Protein AF-A0A0V0X2M1-F1 (afdb_monomer_lite)

Radius of gyration: 32.79 Å; chains: 1; bounding box: 82×60×83 Å

Sequence (144 aa):
MARRPGIFRTLWENFWKSLESKPKTIIGKDHFGNIYYVHDHTDRTIKRGYIPADRNNWNNIPVEWRAWLTGRRTDPPTELEVLSNIKRTNETVQRFSRNETQDVKLDSEKKMHIASGKRPYPKLKDLEQNVQSRKCIPGYENKR

Secondary structure (DSSP, 8-state):
--PPPPHHHHHHHHHHHHHSPPPEEEEEE-TT--EEEEE--SSSS-EEEEE-SSTT-TT---HHHHHHHTTS-SSPPPHHHHHHHHHHHHHHHHHHHHHHHHHHHHHHHHHHHHHTT--SS--HHHHHHHHHHS---TT-----

pLDDT: mean 82.41, std 12.89, range [45.28, 95.69]

Structure (mmCIF, N/CA/C/O backbone):
data_AF-A0A0V0X2M1-F1
#
_entry.id   AF-A0A0V0X2M1-F1
#
loop_
_atom_site.group_PDB
_atom_site.id
_atom_site.type_symbol
_atom_site.label_atom_id
_atom_site.label_alt_id
_atom_site.label_comp_id
_atom_site.label_asym_id
_atom_site.label_entity_id
_atom_site.label_seq_id
_atom_site.pdbx_PDB_ins_code
_atom_site.Cartn_x
_atom_site.Cartn_y
_atom_site.Cartn_z
_atom_site.occupancy
_atom_site.B_iso_or_equiv
_atom_site.auth_seq_id
_atom_site.auth_comp_id
_atom_site.auth_asym_id
_atom_site.auth_atom_id
_atom_site.pdbx_PDB_model_num
ATOM 1 N N . MET A 1 1 ? 38.047 -8.878 -38.633 1.00 45.28 1 MET A N 1
ATOM 2 C CA . MET A 1 1 ? 38.357 -9.133 -37.207 1.00 45.28 1 MET A CA 1
ATOM 3 C C . MET A 1 1 ? 37.795 -7.987 -36.379 1.00 45.28 1 MET A C 1
ATOM 5 O O . MET A 1 1 ? 38.217 -6.855 -36.589 1.00 45.28 1 MET A O 1
ATOM 9 N N . ALA A 1 2 ? 36.820 -8.231 -35.501 1.00 59.44 2 ALA A N 1
ATOM 10 C CA . ALA A 1 2 ? 36.306 -7.181 -34.621 1.00 59.44 2 ALA A CA 1
ATOM 11 C C . ALA A 1 2 ? 37.381 -6.825 -33.578 1.00 59.44 2 ALA A C 1
ATOM 13 O O . ALA A 1 2 ? 37.786 -7.673 -32.784 1.00 59.44 2 ALA A O 1
ATOM 14 N N . ARG A 1 3 ? 37.890 -5.587 -33.613 1.00 73.12 3 ARG A N 1
ATOM 15 C CA . ARG A 1 3 ? 38.836 -5.077 -32.610 1.00 73.12 3 ARG A CA 1
ATOM 16 C C . ARG A 1 3 ? 38.072 -4.854 -31.304 1.00 73.12 3 ARG A C 1
ATOM 18 O O . ARG A 1 3 ? 37.063 -4.155 -31.309 1.00 73.12 3 ARG A O 1
ATOM 25 N N . ARG A 1 4 ? 38.532 -5.455 -30.201 1.00 73.75 4 ARG A N 1
ATOM 26 C CA . ARG A 1 4 ? 37.937 -5.236 -28.874 1.00 73.75 4 ARG A CA 1
ATOM 27 C C . ARG A 1 4 ? 38.012 -3.741 -28.534 1.00 73.75 4 ARG A C 1
ATOM 29 O O . ARG A 1 4 ? 39.109 -3.184 -28.605 1.00 73.75 4 ARG A O 1
ATOM 36 N N . PRO A 1 5 ? 36.891 -3.083 -28.195 1.00 76.00 5 PRO A N 1
ATOM 37 C CA . PRO A 1 5 ? 36.926 -1.697 -27.754 1.00 76.00 5 PRO A CA 1
ATOM 38 C C . PRO A 1 5 ? 37.815 -1.575 -26.509 1.00 76.00 5 PRO A C 1
ATOM 40 O O . PRO A 1 5 ? 37.812 -2.447 -25.639 1.00 76.00 5 PRO A O 1
ATOM 43 N N . GLY A 1 6 ? 38.635 -0.523 -26.467 1.00 86.81 6 GLY A N 1
ATOM 44 C CA . GLY A 1 6 ? 39.563 -0.283 -25.362 1.00 86.81 6 GLY A CA 1
ATOM 45 C C . GLY A 1 6 ? 38.831 -0.023 -24.045 1.00 86.81 6 GLY A C 1
ATOM 46 O O . GLY A 1 6 ? 37.720 0.501 -24.042 1.00 86.81 6 GLY A O 1
ATOM 47 N N . ILE A 1 7 ? 39.481 -0.343 -22.923 1.00 88.19 7 ILE A N 1
ATOM 48 C CA . ILE A 1 7 ? 38.901 -0.272 -21.571 1.00 88.19 7 ILE A CA 1
ATOM 49 C C . ILE A 1 7 ? 38.263 1.100 -21.283 1.00 88.19 7 ILE A C 1
ATOM 51 O O . ILE A 1 7 ? 37.137 1.160 -20.797 1.00 88.19 7 ILE A O 1
ATOM 55 N N . PHE A 1 8 ? 38.924 2.200 -21.660 1.00 88.81 8 PHE A N 1
ATOM 56 C CA . PHE A 1 8 ? 38.398 3.562 -21.485 1.00 88.81 8 PHE A CA 1
ATOM 57 C C . PHE A 1 8 ? 37.110 3.829 -22.266 1.00 88.81 8 PHE A C 1
ATOM 59 O O . PHE A 1 8 ? 36.206 4.484 -21.753 1.00 88.81 8 PHE A O 1
ATOM 66 N N . ARG A 1 9 ? 37.001 3.299 -23.489 1.00 88.56 9 ARG A N 1
ATOM 67 C CA . ARG A 1 9 ? 35.801 3.458 -24.313 1.00 88.56 9 ARG A CA 1
ATOM 68 C C . ARG A 1 9 ? 34.622 2.720 -23.691 1.00 88.56 9 ARG A C 1
ATOM 70 O O . ARG A 1 9 ? 33.547 3.293 -23.591 1.00 88.56 9 ARG A O 1
ATOM 77 N N . THR A 1 10 ? 34.842 1.505 -23.199 1.00 88.81 10 THR A N 1
ATOM 78 C CA . THR A 1 10 ? 33.809 0.723 -22.507 1.00 88.81 10 THR A CA 1
ATOM 79 C C . THR A 1 10 ? 33.335 1.416 -21.226 1.00 88.81 10 THR A C 1
ATOM 81 O O . THR A 1 10 ? 32.140 1.439 -20.942 1.00 88.81 10 THR A O 1
ATOM 84 N N . LEU A 1 11 ? 34.250 2.021 -20.458 1.00 91.56 11 LEU A N 1
ATOM 85 C CA . LEU A 1 11 ? 33.896 2.798 -19.265 1.00 91.56 11 LEU A CA 1
ATOM 86 C C . LEU A 1 11 ? 33.075 4.046 -19.619 1.00 91.56 11 LEU A C 1
ATOM 88 O O . LEU A 1 11 ? 32.065 4.312 -18.973 1.00 91.56 11 LEU A O 1
ATOM 92 N N . TRP A 1 12 ? 33.471 4.773 -20.665 1.00 90.44 12 TRP A N 1
ATOM 93 C CA . TRP A 1 12 ? 32.758 5.959 -21.142 1.00 90.44 12 TRP A CA 1
ATOM 94 C C . TRP A 1 12 ? 31.364 5.620 -21.686 1.00 90.44 12 TRP A C 1
ATOM 96 O O . TRP A 1 12 ? 30.387 6.281 -21.343 1.00 90.44 12 TRP A O 1
ATOM 106 N N . GLU A 1 13 ? 31.244 4.552 -22.477 1.00 88.69 13 GLU A N 1
ATOM 107 C CA . GLU A 1 13 ? 29.960 4.057 -22.987 1.00 88.69 13 GLU A CA 1
ATOM 108 C C . GLU A 1 13 ? 29.035 3.624 -21.840 1.00 88.69 13 GLU A C 1
ATOM 110 O O . GLU A 1 13 ? 27.863 3.995 -21.828 1.00 88.69 13 GLU A O 1
ATOM 115 N N . ASN A 1 14 ? 29.556 2.922 -20.828 1.00 87.88 14 ASN A N 1
ATOM 116 C CA . ASN A 1 14 ? 28.776 2.549 -19.645 1.00 87.88 14 ASN A CA 1
ATOM 117 C C . ASN A 1 14 ? 28.331 3.771 -18.824 1.00 87.88 14 ASN A C 1
ATOM 119 O O . ASN A 1 14 ? 27.218 3.775 -18.299 1.00 87.88 14 ASN A O 1
ATOM 123 N N . PHE A 1 15 ? 29.165 4.810 -18.732 1.00 91.62 15 PHE A N 1
ATOM 124 C CA . PHE A 1 15 ? 28.825 6.056 -18.045 1.00 91.62 15 PHE A CA 1
ATOM 125 C C . PHE A 1 15 ? 27.683 6.803 -18.748 1.00 91.62 15 PHE A C 1
ATOM 127 O O . PHE A 1 15 ? 26.682 7.129 -18.111 1.00 91.62 15 PHE A O 1
ATOM 134 N N . TRP A 1 16 ? 27.772 6.998 -20.067 1.00 88.69 16 TRP A N 1
ATOM 135 C CA . TRP A 1 16 ? 26.705 7.650 -20.837 1.00 88.69 16 TRP A CA 1
ATOM 136 C C . TRP A 1 16 ? 25.416 6.831 -20.864 1.00 88.69 16 TRP A C 1
ATOM 138 O O . TRP A 1 16 ? 24.333 7.385 -20.689 1.00 88.69 16 TRP A O 1
ATOM 148 N N . LYS A 1 17 ? 25.525 5.504 -20.970 1.00 83.25 17 LYS A N 1
ATOM 149 C CA . LYS A 1 17 ? 24.380 4.592 -20.869 1.00 83.25 17 LYS A CA 1
ATOM 150 C C . LYS A 1 17 ? 23.716 4.621 -19.488 1.00 83.25 17 LYS A C 1
ATOM 152 O O . LYS A 1 17 ? 22.522 4.368 -19.379 1.00 83.25 17 LYS A O 1
ATOM 157 N N . SER A 1 18 ? 24.462 4.936 -18.427 1.00 78.88 18 SER A N 1
ATOM 158 C CA . SER A 1 18 ? 23.892 5.153 -17.091 1.00 78.88 18 SER A CA 1
ATOM 159 C C . SER A 1 18 ? 23.169 6.496 -16.959 1.00 78.88 18 SER A C 1
ATOM 161 O O . SER A 1 18 ? 22.353 6.647 -16.049 1.00 78.88 18 SER A O 1
ATOM 163 N N . LEU A 1 19 ? 23.486 7.468 -17.816 1.00 82.12 19 LEU A N 1
ATOM 164 C CA . LEU A 1 19 ? 22.840 8.779 -17.836 1.00 82.12 19 LEU A CA 1
ATOM 165 C C . LEU A 1 19 ? 21.532 8.767 -18.640 1.00 82.12 19 LEU A C 1
ATOM 167 O O . LEU A 1 19 ? 20.661 9.609 -18.426 1.00 82.12 19 LEU A O 1
ATOM 171 N N . GLU A 1 20 ? 21.391 7.816 -19.563 1.00 81.06 20 GLU A N 1
ATOM 172 C CA . GLU A 1 20 ? 20.192 7.650 -20.373 1.00 81.06 20 GLU A CA 1
ATOM 173 C C . GLU A 1 20 ? 18.994 7.234 -19.503 1.00 81.06 20 GLU A C 1
ATOM 175 O O . GLU A 1 20 ? 19.024 6.245 -18.762 1.00 81.06 20 GLU A O 1
ATOM 180 N N . SER A 1 21 ? 17.915 8.018 -19.574 1.00 74.94 21 SER A N 1
ATOM 181 C CA . SER A 1 21 ? 16.687 7.719 -18.842 1.00 74.94 21 SER A CA 1
ATOM 182 C C . SER A 1 21 ? 15.997 6.519 -19.476 1.00 74.94 21 SER A C 1
ATOM 184 O O . SER A 1 21 ? 15.648 6.534 -20.654 1.00 74.94 21 SER A O 1
ATOM 186 N N . LYS A 1 22 ? 15.785 5.467 -18.687 1.00 77.56 22 LYS A N 1
ATOM 187 C CA . LYS A 1 22 ? 15.094 4.264 -19.154 1.00 77.56 22 LYS A CA 1
ATOM 188 C C . LYS A 1 22 ? 13.612 4.558 -19.437 1.00 77.56 22 LYS A C 1
ATOM 190 O O . LYS A 1 22 ? 13.015 5.348 -18.696 1.00 77.56 22 LYS A O 1
ATOM 195 N N . PRO A 1 23 ? 13.001 3.900 -20.442 1.00 80.44 23 PRO A N 1
ATOM 196 C CA . PRO A 1 23 ? 11.585 4.075 -20.745 1.00 80.44 23 PRO A CA 1
ATOM 197 C C . PRO A 1 23 ? 10.711 3.670 -19.550 1.00 80.44 23 PRO A C 1
ATOM 199 O O . PRO A 1 23 ? 11.027 2.741 -18.799 1.00 80.44 23 PRO A O 1
ATOM 202 N N . LYS A 1 24 ? 9.619 4.413 -19.359 1.00 87.56 24 LYS A N 1
ATOM 203 C CA . LYS A 1 24 ? 8.655 4.229 -18.270 1.00 87.56 24 LYS A CA 1
ATOM 204 C C . LYS A 1 24 ? 7.278 3.989 -18.872 1.00 87.56 24 LYS A C 1
ATOM 206 O O . LYS A 1 24 ? 6.765 4.853 -19.578 1.00 87.56 24 LYS A O 1
ATOM 211 N N . THR A 1 25 ? 6.674 2.860 -18.532 1.00 91.38 25 THR A N 1
ATOM 212 C CA . THR A 1 25 ? 5.316 2.507 -18.939 1.00 91.38 25 THR A CA 1
ATOM 213 C C . THR A 1 25 ? 4.338 2.972 -17.872 1.00 91.38 25 THR A C 1
ATOM 215 O O . THR A 1 25 ? 4.404 2.535 -16.720 1.00 91.38 25 THR A O 1
ATOM 218 N N . ILE A 1 26 ? 3.448 3.892 -18.241 1.00 93.19 26 ILE A N 1
ATOM 219 C CA . ILE A 1 26 ? 2.410 4.417 -17.350 1.00 93.19 26 ILE A CA 1
ATOM 220 C C . ILE A 1 26 ? 1.298 3.375 -17.241 1.00 93.19 26 ILE A C 1
ATOM 222 O O . ILE A 1 26 ? 0.801 2.894 -18.254 1.00 93.19 26 ILE A O 1
ATOM 226 N N . ILE A 1 27 ? 0.915 3.034 -16.013 1.00 93.31 27 ILE A N 1
ATOM 227 C CA . ILE A 1 27 ? -0.072 1.980 -15.741 1.00 93.31 27 ILE A CA 1
ATOM 228 C C . ILE A 1 27 ? -1.416 2.567 -15.351 1.00 93.31 27 ILE A C 1
ATOM 230 O O . ILE A 1 27 ? -2.451 2.099 -15.814 1.00 93.31 27 ILE A O 1
ATOM 234 N N . GLY A 1 28 ? -1.415 3.581 -14.489 1.00 91.94 28 GLY A N 1
ATOM 235 C CA . GLY A 1 28 ? -2.662 4.129 -13.984 1.00 91.94 28 GLY A CA 1
ATOM 236 C C . GLY A 1 28 ? -2.473 5.310 -13.054 1.00 91.94 28 GLY A C 1
ATOM 237 O O . GLY A 1 28 ? -1.353 5.723 -12.742 1.00 91.94 28 GLY A O 1
ATOM 238 N N . LYS A 1 29 ? -3.608 5.848 -12.618 1.00 93.38 29 LYS A N 1
ATOM 239 C CA . LYS A 1 29 ? -3.715 6.997 -11.727 1.00 93.38 29 LYS A CA 1
ATOM 240 C C . LYS A 1 29 ? -4.633 6.632 -10.564 1.00 93.38 29 LYS A C 1
ATOM 242 O O . LYS A 1 29 ? -5.632 5.950 -10.774 1.00 93.38 29 LYS A O 1
ATOM 247 N N . ASP A 1 30 ? -4.299 7.057 -9.350 1.00 91.88 30 ASP A N 1
ATOM 248 C CA . ASP A 1 30 ? -5.193 6.883 -8.199 1.00 91.88 30 ASP A CA 1
ATOM 249 C C . ASP A 1 30 ? -6.166 8.061 -8.016 1.00 91.88 30 ASP A C 1
ATOM 251 O O . ASP A 1 30 ? -6.136 9.059 -8.737 1.00 91.88 30 ASP A O 1
ATOM 255 N N . HIS A 1 31 ? -7.026 7.950 -7.003 1.00 88.62 31 HIS A N 1
ATOM 256 C CA . HIS A 1 31 ? -7.984 8.991 -6.637 1.00 88.62 31 HIS A CA 1
ATOM 257 C C . HIS A 1 31 ? -7.340 10.260 -6.045 1.00 88.62 31 HIS A C 1
ATOM 259 O O . HIS A 1 31 ? -8.004 11.290 -5.974 1.00 88.62 31 HIS A O 1
ATOM 265 N N . PHE A 1 32 ? -6.073 10.208 -5.619 1.00 89.19 32 PHE A N 1
ATOM 266 C CA . PHE A 1 32 ? -5.297 11.383 -5.196 1.00 89.19 32 PHE A CA 1
ATOM 267 C C . PHE A 1 32 ? -4.573 12.057 -6.367 1.00 89.19 32 PHE A C 1
ATOM 269 O O . PHE A 1 32 ? -4.053 13.161 -6.243 1.00 89.19 32 PHE A O 1
ATOM 276 N N . GLY A 1 33 ? -4.558 11.400 -7.521 1.00 90.62 33 GLY A N 1
ATOM 277 C CA . GLY A 1 33 ? -3.920 11.852 -8.735 1.00 90.62 33 GLY A CA 1
ATOM 278 C C . GLY A 1 33 ? -2.459 11.452 -8.893 1.00 90.62 33 GLY A C 1
ATOM 279 O O . GLY A 1 33 ? -1.819 11.930 -9.829 1.00 90.62 33 GLY A O 1
ATOM 280 N N . ASN A 1 34 ? -1.943 10.566 -8.041 1.00 94.06 34 ASN A N 1
ATOM 281 C CA . ASN A 1 34 ? -0.614 9.99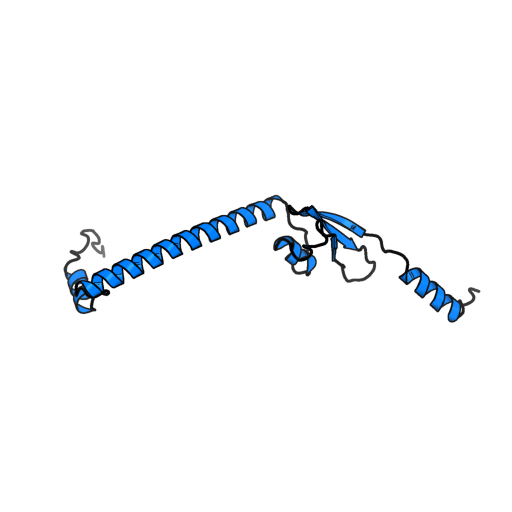3 -8.207 1.00 94.06 34 ASN A CA 1
ATOM 282 C C . ASN A 1 34 ? -0.588 9.101 -9.453 1.00 94.06 34 ASN A C 1
ATOM 284 O O . ASN A 1 34 ? -1.520 8.329 -9.687 1.00 94.06 34 ASN A O 1
ATOM 288 N N . ILE A 1 35 ? 0.485 9.194 -10.240 1.00 94.75 35 ILE A N 1
ATOM 289 C CA . ILE A 1 35 ? 0.647 8.435 -11.487 1.00 94.75 35 ILE A CA 1
ATOM 290 C C . ILE A 1 35 ? 1.627 7.293 -11.247 1.00 94.75 35 ILE A C 1
ATOM 292 O O . ILE A 1 35 ? 2.776 7.520 -10.873 1.00 94.75 35 ILE A O 1
ATOM 296 N N . TYR A 1 36 ? 1.192 6.066 -11.500 1.00 94.94 36 TYR A N 1
ATOM 297 C CA . TYR A 1 36 ? 1.971 4.854 -11.273 1.00 94.94 36 TYR A CA 1
ATOM 298 C C . TYR A 1 36 ? 2.558 4.338 -12.576 1.00 94.94 36 TYR A C 1
ATOM 300 O O . TYR A 1 36 ? 1.904 4.346 -13.623 1.00 94.94 36 TYR A O 1
ATOM 308 N N . TYR A 1 37 ? 3.802 3.875 -12.507 1.00 94.25 37 TYR A N 1
ATOM 309 C CA . TYR A 1 37 ? 4.532 3.414 -13.675 1.00 94.25 37 TYR A CA 1
ATOM 310 C C . TYR A 1 37 ? 5.446 2.230 -13.357 1.00 94.25 37 TYR A C 1
ATOM 312 O O . TYR A 1 37 ? 5.884 2.013 -12.222 1.00 94.25 37 TYR A O 1
ATOM 320 N N . VAL A 1 38 ? 5.748 1.464 -14.398 1.00 92.62 38 VAL A N 1
ATOM 321 C CA . VAL A 1 38 ? 6.755 0.403 -14.393 1.00 92.62 38 VAL A CA 1
ATOM 322 C C . VAL A 1 38 ? 7.907 0.833 -15.279 1.00 92.62 38 VAL A C 1
ATOM 324 O O . VAL A 1 38 ? 7.711 1.395 -16.354 1.00 92.62 38 VAL A O 1
ATOM 327 N N . HIS A 1 39 ? 9.127 0.593 -14.812 1.00 88.12 39 HIS A N 1
ATOM 328 C CA . HIS A 1 39 ? 10.272 0.634 -15.702 1.00 88.12 39 HIS A CA 1
ATOM 329 C C . HIS A 1 39 ? 10.322 -0.676 -16.470 1.00 88.12 39 HIS A C 1
ATOM 331 O O . HIS A 1 39 ? 10.430 -1.744 -15.857 1.00 88.12 39 HIS A O 1
ATOM 337 N N . ASP A 1 40 ? 10.323 -0.579 -17.792 1.00 73.25 40 ASP A N 1
ATOM 338 C CA . ASP A 1 40 ? 10.626 -1.725 -18.630 1.00 73.25 40 ASP A CA 1
ATOM 339 C C . ASP A 1 40 ? 12.110 -2.037 -18.408 1.00 73.25 40 ASP A C 1
ATOM 341 O O . ASP A 1 40 ? 13.015 -1.261 -18.737 1.00 73.25 40 ASP A O 1
ATOM 345 N N . HIS A 1 41 ? 12.386 -3.126 -17.701 1.00 67.19 41 HIS A N 1
ATOM 346 C CA . HIS A 1 41 ? 13.737 -3.636 -17.538 1.00 67.19 41 HIS A CA 1
ATOM 347 C C . HIS A 1 41 ? 13.847 -4.961 -18.270 1.00 67.19 41 HIS A C 1
ATOM 349 O O . HIS A 1 41 ? 12.976 -5.815 -18.178 1.00 67.19 41 HIS A O 1
ATOM 355 N N . THR A 1 42 ? 14.960 -5.118 -18.981 1.00 61.00 42 THR A N 1
ATOM 356 C CA . THR A 1 42 ? 15.399 -6.387 -19.572 1.00 61.00 42 THR A CA 1
ATOM 357 C C . THR A 1 42 ? 15.835 -7.390 -18.491 1.00 61.00 42 THR A C 1
ATOM 359 O O . THR A 1 42 ? 15.968 -8.580 -18.761 1.00 61.00 42 THR A O 1
ATOM 362 N N . ASP A 1 43 ? 16.058 -6.913 -17.262 1.00 64.81 43 ASP A N 1
ATOM 363 C CA . ASP A 1 43 ? 16.454 -7.717 -16.108 1.00 64.81 43 ASP A CA 1
ATOM 364 C C . ASP A 1 43 ? 15.254 -8.422 -15.454 1.00 64.81 43 ASP A C 1
ATOM 366 O O . ASP A 1 43 ? 14.108 -7.997 -15.570 1.00 64.81 43 ASP A O 1
ATOM 370 N N . ARG A 1 44 ? 15.529 -9.468 -14.664 1.00 69.31 44 ARG A N 1
ATOM 371 C CA . ARG A 1 44 ? 14.519 -10.307 -13.985 1.00 69.31 44 ARG A CA 1
ATOM 372 C C . ARG A 1 44 ? 13.659 -9.573 -12.939 1.00 69.31 44 ARG A C 1
ATOM 374 O O . ARG A 1 44 ? 12.714 -10.163 -12.423 1.00 69.31 44 ARG A O 1
ATOM 381 N N . THR A 1 45 ? 13.973 -8.320 -12.605 1.00 76.25 45 THR A N 1
ATOM 382 C CA . THR A 1 45 ? 13.317 -7.577 -11.518 1.00 76.25 45 THR A CA 1
ATOM 383 C C . THR A 1 45 ? 12.524 -6.391 -12.057 1.00 76.25 45 THR A C 1
ATOM 385 O O . THR A 1 45 ? 13.095 -5.401 -12.519 1.00 76.25 45 THR A O 1
ATOM 388 N N . ILE A 1 46 ? 11.200 -6.460 -11.918 1.00 80.50 46 ILE A N 1
ATOM 389 C CA . ILE A 1 46 ? 10.280 -5.374 -12.270 1.00 80.50 46 ILE A CA 1
ATOM 390 C C . ILE A 1 46 ? 10.450 -4.237 -11.255 1.00 80.50 46 ILE A C 1
ATOM 392 O O . ILE A 1 46 ? 10.126 -4.399 -10.077 1.00 80.50 46 ILE A O 1
ATOM 396 N N . LYS A 1 47 ? 10.934 -3.071 -11.700 1.00 87.94 47 LYS A N 1
ATOM 397 C CA . LYS A 1 47 ? 11.029 -1.873 -10.851 1.00 87.94 47 LYS A CA 1
ATOM 398 C C . LYS A 1 47 ? 9.793 -0.998 -11.021 1.00 87.94 47 LYS A C 1
ATOM 400 O O . LYS A 1 47 ? 9.572 -0.416 -12.083 1.00 87.94 47 LYS A O 1
ATOM 405 N N . ARG A 1 48 ? 9.018 -0.879 -9.947 1.00 91.62 48 ARG A N 1
ATOM 406 C CA . ARG A 1 48 ? 7.769 -0.109 -9.883 1.00 91.62 48 ARG A CA 1
ATOM 407 C C . ARG A 1 48 ? 8.020 1.229 -9.199 1.00 91.62 48 ARG A C 1
ATOM 409 O O . ARG A 1 48 ? 8.836 1.307 -8.283 1.00 91.62 48 ARG A O 1
ATOM 416 N N . GLY A 1 49 ? 7.333 2.271 -9.646 1.00 91.81 49 GLY A N 1
ATOM 417 C CA . GLY A 1 49 ? 7.445 3.610 -9.080 1.00 91.81 49 GLY A CA 1
ATOM 418 C C . GLY A 1 49 ? 6.163 4.410 -9.264 1.00 91.81 49 GLY A C 1
ATOM 419 O O . GLY A 1 49 ? 5.225 3.974 -9.931 1.00 91.81 49 GLY A O 1
ATOM 420 N N . TYR A 1 50 ? 6.125 5.591 -8.657 1.00 94.25 50 TYR A N 1
ATOM 421 C CA . TYR A 1 50 ? 5.037 6.540 -8.854 1.00 94.25 50 TYR A CA 1
ATOM 422 C C . TYR A 1 50 ? 5.566 7.974 -8.884 1.00 94.25 50 TYR A C 1
ATOM 424 O O . TYR A 1 50 ? 6.682 8.254 -8.438 1.00 94.25 50 TYR A O 1
ATOM 432 N N . ILE A 1 51 ? 4.773 8.859 -9.473 1.00 92.75 51 ILE A N 1
ATOM 433 C CA . ILE A 1 51 ? 4.979 10.302 -9.499 1.00 92.75 51 ILE A CA 1
ATOM 434 C C . ILE A 1 51 ? 3.884 10.900 -8.606 1.00 92.75 51 ILE A C 1
ATOM 436 O O . ILE A 1 51 ? 2.703 10.709 -8.919 1.00 92.75 51 ILE A O 1
ATOM 440 N N . PRO A 1 52 ? 4.239 11.567 -7.493 1.00 93.69 52 PRO A N 1
ATOM 441 C CA . PRO A 1 52 ? 3.251 12.183 -6.618 1.00 93.69 52 PRO A CA 1
ATOM 442 C C . PRO A 1 52 ? 2.562 13.355 -7.324 1.00 93.69 52 PRO A C 1
ATOM 444 O O . PRO A 1 52 ? 3.226 14.127 -8.019 1.00 93.69 52 PRO A O 1
ATOM 447 N N . ALA A 1 53 ? 1.251 13.509 -7.115 1.00 91.00 53 ALA A N 1
ATOM 448 C CA . ALA A 1 53 ? 0.522 14.695 -7.575 1.00 91.00 53 ALA A CA 1
ATOM 449 C C . ALA A 1 53 ? 0.993 15.954 -6.829 1.00 91.00 53 ALA A C 1
ATOM 451 O O . ALA A 1 53 ? 1.330 16.965 -7.443 1.00 91.00 53 ALA A O 1
ATOM 452 N N . ASP A 1 54 ? 1.106 15.842 -5.503 1.00 90.38 54 ASP A N 1
ATOM 453 C CA . ASP A 1 54 ? 1.568 16.907 -4.622 1.00 90.38 54 ASP A CA 1
ATOM 454 C C . ASP A 1 54 ? 2.992 16.633 -4.141 1.00 90.38 5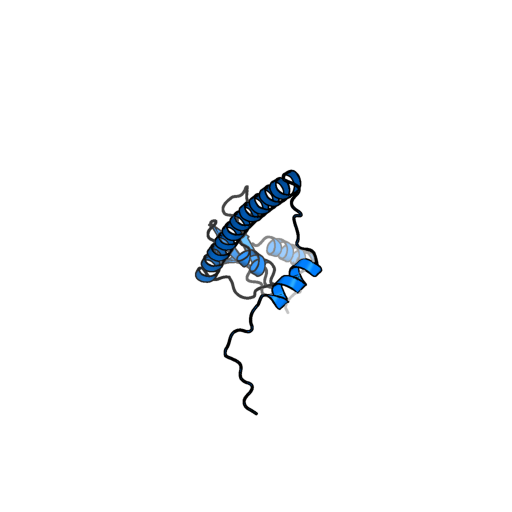4 ASP A C 1
ATOM 456 O O . ASP A 1 54 ? 3.253 15.671 -3.414 1.00 90.38 54 ASP A O 1
ATOM 460 N N . ARG A 1 55 ? 3.926 17.533 -4.464 1.00 84.62 55 ARG A N 1
ATOM 461 C CA . ARG A 1 55 ? 5.332 17.409 -4.034 1.00 84.62 55 ARG A CA 1
ATOM 462 C C . ARG A 1 55 ? 5.510 17.406 -2.512 1.00 84.62 55 ARG A C 1
ATOM 464 O O . ARG A 1 55 ? 6.464 16.811 -2.024 1.00 84.62 55 ARG A O 1
ATOM 471 N N . ASN A 1 56 ? 4.602 18.043 -1.772 1.00 87.94 56 ASN A N 1
ATOM 472 C CA . ASN A 1 56 ? 4.679 18.120 -0.312 1.00 87.94 56 ASN A CA 1
ATOM 473 C C . ASN A 1 56 ? 4.145 16.850 0.382 1.00 87.94 56 ASN A C 1
ATOM 475 O O . ASN A 1 56 ? 4.601 16.500 1.465 1.00 87.94 56 ASN A O 1
ATOM 479 N N . ASN A 1 57 ? 3.224 16.123 -0.261 1.00 85.38 57 ASN A N 1
ATOM 480 C CA . ASN A 1 57 ? 2.494 14.996 0.331 1.00 85.38 57 ASN A CA 1
ATOM 481 C C . ASN A 1 57 ? 2.847 13.660 -0.339 1.00 85.38 57 ASN A C 1
ATOM 483 O O . ASN A 1 57 ? 1.975 12.859 -0.666 1.00 85.38 57 ASN A O 1
ATOM 487 N N . TRP A 1 58 ? 4.140 13.391 -0.519 1.00 85.38 58 TRP A N 1
ATOM 488 C CA . TRP A 1 58 ? 4.626 12.177 -1.187 1.00 85.38 58 TRP A CA 1
ATOM 489 C C . TRP A 1 58 ? 4.215 10.875 -0.476 1.00 85.38 58 TRP A C 1
ATOM 491 O O . TRP A 1 58 ? 4.018 9.854 -1.118 1.00 85.38 58 TRP A O 1
ATOM 501 N N . ASN A 1 59 ? 4.026 10.883 0.844 1.00 87.06 59 ASN A N 1
ATOM 502 C CA . ASN A 1 59 ? 3.660 9.669 1.585 1.00 87.06 59 ASN A CA 1
ATOM 503 C C . ASN A 1 59 ? 2.168 9.284 1.457 1.00 87.06 59 ASN A C 1
ATOM 505 O O . ASN A 1 59 ? 1.755 8.246 1.978 1.00 87.06 59 ASN A O 1
ATOM 509 N N . ASN A 1 60 ? 1.343 10.102 0.792 1.00 89.38 60 ASN A N 1
ATOM 510 C CA . ASN A 1 60 ? -0.086 9.832 0.652 1.00 89.38 60 ASN A CA 1
ATOM 511 C C . ASN A 1 60 ? -0.358 8.867 -0.514 1.00 89.38 60 ASN A C 1
ATOM 513 O O . ASN A 1 60 ? -0.672 9.276 -1.631 1.00 89.38 60 ASN A O 1
ATOM 517 N N . ILE A 1 61 ? -0.195 7.572 -0.236 1.00 91.75 61 ILE A N 1
ATOM 518 C CA . ILE A 1 61 ? -0.377 6.477 -1.194 1.00 91.75 61 ILE A CA 1
ATOM 519 C C . ILE A 1 61 ? -1.501 5.564 -0.681 1.00 91.75 61 ILE A C 1
ATOM 521 O O . ILE A 1 61 ? -1.411 5.091 0.459 1.00 91.75 61 ILE A O 1
ATOM 525 N N . PRO A 1 62 ? -2.523 5.245 -1.496 1.00 92.38 62 PRO A N 1
ATOM 526 C CA . PRO A 1 62 ? -3.543 4.273 -1.125 1.00 92.38 62 PRO A CA 1
ATOM 527 C C . PRO A 1 62 ? -2.930 2.898 -0.838 1.00 92.38 62 PRO A C 1
ATOM 529 O O . PRO A 1 62 ? -1.950 2.484 -1.462 1.00 92.38 62 PRO A O 1
ATOM 532 N N . VAL A 1 63 ? -3.540 2.151 0.083 1.00 92.06 63 VAL A N 1
ATOM 533 C CA . VAL A 1 63 ? -3.015 0.855 0.550 1.00 92.06 63 VAL A CA 1
ATOM 534 C C . VAL A 1 63 ? -2.826 -0.140 -0.601 1.00 92.06 63 VAL A C 1
ATOM 536 O O . VAL A 1 63 ? -1.795 -0.810 -0.668 1.00 92.06 63 VAL A O 1
ATOM 539 N N . GLU A 1 64 ? -3.765 -0.173 -1.546 1.00 93.06 64 GLU A N 1
ATOM 540 C CA . GLU A 1 64 ? -3.716 -1.081 -2.697 1.00 93.06 64 GLU A CA 1
ATOM 541 C C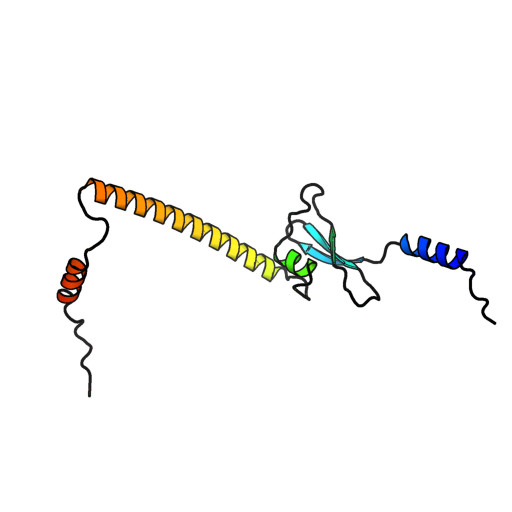 . GLU A 1 64 ? -2.511 -0.814 -3.601 1.00 93.06 64 GLU A C 1
ATOM 543 O O . GLU A 1 64 ? -1.755 -1.717 -3.969 1.00 93.06 64 GLU A O 1
ATOM 548 N N . TRP A 1 65 ? -2.279 0.464 -3.895 1.00 94.00 65 TRP A N 1
ATOM 549 C CA . TRP A 1 65 ? -1.145 0.900 -4.696 1.00 94.00 65 TRP A CA 1
ATOM 550 C C . TRP A 1 65 ? 0.180 0.677 -3.970 1.00 94.00 65 TRP A C 1
ATOM 552 O O . TRP A 1 65 ? 1.168 0.293 -4.593 1.00 94.00 65 TRP A O 1
ATOM 562 N N . ARG A 1 66 ? 0.208 0.815 -2.640 1.00 94.19 66 ARG A N 1
ATOM 563 C CA . ARG A 1 66 ? 1.383 0.489 -1.822 1.00 94.19 66 ARG A CA 1
ATOM 564 C C . ARG A 1 66 ? 1.717 -1.007 -1.861 1.00 94.19 66 ARG A C 1
ATOM 566 O O . ARG A 1 66 ? 2.892 -1.370 -1.963 1.00 94.19 66 ARG A O 1
ATOM 573 N N . ALA A 1 67 ? 0.715 -1.884 -1.811 1.00 94.00 67 ALA A N 1
ATOM 574 C CA . ALA A 1 67 ? 0.912 -3.330 -1.941 1.00 94.00 67 ALA A CA 1
ATOM 575 C C . ALA A 1 67 ? 1.468 -3.707 -3.325 1.00 94.00 67 ALA A C 1
ATOM 577 O O . ALA A 1 67 ? 2.374 -4.537 -3.433 1.00 94.00 67 ALA A O 1
ATOM 578 N N . TRP A 1 68 ? 0.989 -3.047 -4.379 1.00 94.38 68 TRP A N 1
ATOM 579 C CA . TRP A 1 68 ? 1.515 -3.234 -5.726 1.00 94.38 68 TRP A CA 1
ATOM 580 C C . TRP A 1 68 ? 2.939 -2.671 -5.886 1.00 94.38 68 TRP A C 1
ATOM 582 O O . TRP A 1 68 ? 3.818 -3.376 -6.376 1.00 94.38 68 TRP A O 1
ATOM 592 N N . LEU A 1 69 ? 3.242 -1.467 -5.395 1.00 93.31 69 LEU A N 1
ATOM 593 C CA . LEU A 1 69 ? 4.595 -0.889 -5.456 1.00 93.31 69 LEU A CA 1
ATOM 594 C C . LEU A 1 69 ? 5.649 -1.753 -4.750 1.00 93.31 69 LEU A C 1
ATOM 596 O O . LEU A 1 69 ? 6.768 -1.886 -5.235 1.00 93.31 69 LEU A O 1
ATOM 600 N N . THR A 1 70 ? 5.283 -2.365 -3.622 1.00 92.31 70 THR A N 1
ATOM 601 C CA . THR A 1 70 ? 6.182 -3.228 -2.835 1.00 92.31 70 THR A CA 1
ATOM 602 C C . THR A 1 70 ? 6.377 -4.625 -3.423 1.00 92.31 70 THR A C 1
ATOM 604 O O . THR A 1 70 ? 7.160 -5.402 -2.885 1.00 92.31 70 THR A O 1
ATOM 607 N N . GLY A 1 71 ? 5.678 -4.970 -4.507 1.00 89.81 71 GLY A N 1
ATOM 608 C CA . GLY A 1 71 ? 5.776 -6.298 -5.111 1.00 89.81 71 GLY A CA 1
ATOM 609 C C . GLY A 1 71 ? 4.914 -7.365 -4.439 1.00 89.81 71 GLY A C 1
ATOM 610 O O . GLY A 1 71 ? 4.949 -8.510 -4.874 1.00 89.81 71 GLY A O 1
ATOM 611 N N . ARG A 1 72 ? 4.117 -7.020 -3.414 1.00 92.00 72 ARG A N 1
ATOM 612 C CA . ARG A 1 72 ? 3.204 -7.979 -2.763 1.00 92.00 72 ARG A CA 1
ATOM 613 C C . ARG A 1 72 ? 2.079 -8.425 -3.691 1.00 92.00 72 ARG A C 1
ATOM 615 O O . ARG A 1 72 ? 1.592 -9.540 -3.565 1.00 92.00 72 ARG A O 1
ATOM 622 N N . ARG A 1 73 ? 1.671 -7.550 -4.611 1.00 92.06 73 ARG A N 1
ATOM 623 C CA . ARG A 1 73 ? 0.654 -7.822 -5.632 1.00 92.06 73 ARG A CA 1
ATOM 624 C C . ARG A 1 73 ? 1.286 -7.789 -7.018 1.00 92.06 73 ARG A C 1
ATOM 626 O O . ARG A 1 73 ? 2.080 -6.893 -7.286 1.00 92.06 73 ARG A O 1
ATOM 633 N N . THR A 1 74 ? 0.957 -8.727 -7.900 1.00 90.12 74 THR A N 1
ATOM 634 C CA . THR A 1 74 ? 1.418 -8.734 -9.301 1.00 90.12 74 THR A CA 1
ATOM 635 C C . THR A 1 74 ? 0.708 -7.668 -10.123 1.00 90.12 74 THR A C 1
ATOM 637 O O . THR A 1 74 ? 1.363 -6.830 -10.746 1.00 90.12 74 THR A O 1
ATOM 640 N N . ASP A 1 75 ? -0.617 -7.660 -10.035 1.00 91.56 75 ASP A N 1
ATOM 641 C CA . ASP A 1 75 ? -1.492 -6.851 -10.875 1.00 91.56 75 ASP A CA 1
ATOM 642 C C . ASP A 1 75 ? -1.821 -5.510 -10.216 1.00 91.56 75 ASP A C 1
ATOM 644 O O . ASP A 1 75 ? -1.966 -5.448 -8.988 1.00 91.56 75 ASP A O 1
ATOM 648 N N . PRO A 1 76 ? -1.938 -4.422 -10.994 1.00 92.50 76 PRO A N 1
ATOM 649 C CA . PRO A 1 76 ? -2.365 -3.143 -10.454 1.00 92.50 76 PRO A CA 1
ATOM 650 C C . PRO A 1 76 ? -3.795 -3.243 -9.896 1.00 92.50 76 PRO A C 1
ATOM 652 O O . PRO A 1 76 ? -4.589 -4.078 -10.341 1.00 92.50 76 PRO A O 1
ATOM 655 N N . PRO A 1 77 ? -4.142 -2.415 -8.901 1.00 93.31 77 PRO A N 1
ATOM 656 C CA . PRO A 1 77 ? -5.487 -2.410 -8.347 1.00 93.31 77 PRO A CA 1
ATOM 657 C C . PRO A 1 77 ? -6.504 -1.852 -9.347 1.00 93.31 77 PRO A C 1
ATOM 659 O O . PRO A 1 77 ? -6.198 -0.967 -10.146 1.00 93.31 77 PRO A O 1
ATOM 662 N N . THR A 1 78 ? -7.734 -2.360 -9.284 1.00 92.25 78 THR A N 1
ATOM 663 C CA . THR A 1 78 ? -8.849 -1.888 -10.118 1.00 92.25 78 THR A CA 1
ATOM 664 C C . THR A 1 78 ? -9.613 -0.768 -9.414 1.00 92.25 78 THR A C 1
ATOM 666 O O . THR A 1 78 ? -9.731 -0.760 -8.191 1.00 92.25 78 THR A O 1
ATOM 669 N N . GLU A 1 79 ? -10.207 0.155 -10.172 1.00 87.81 79 GLU A N 1
ATOM 670 C CA . GLU A 1 79 ? -10.986 1.270 -9.612 1.00 87.81 79 GLU A CA 1
ATOM 671 C C . GLU A 1 79 ? -12.129 0.801 -8.697 1.00 87.81 79 GLU A C 1
ATOM 673 O O . GLU A 1 79 ? -12.302 1.320 -7.595 1.00 87.81 79 GLU A O 1
ATOM 678 N N . LEU A 1 80 ? -12.864 -0.240 -9.104 1.00 89.94 80 LEU A N 1
ATOM 679 C CA . LEU A 1 80 ? -13.953 -0.819 -8.309 1.00 89.94 80 LEU A CA 1
ATOM 680 C C . LEU A 1 80 ? -13.473 -1.364 -6.959 1.00 89.94 80 LEU A C 1
ATOM 682 O O . LEU A 1 80 ? -14.148 -1.199 -5.942 1.00 89.94 80 LEU A O 1
ATOM 686 N N . GLU A 1 81 ? -12.299 -1.993 -6.940 1.00 90.00 81 GLU A N 1
ATOM 687 C CA . GLU A 1 81 ? -11.699 -2.528 -5.721 1.00 90.00 81 GLU A CA 1
ATOM 688 C C . GLU A 1 81 ? -11.355 -1.393 -4.756 1.00 90.00 81 GLU A C 1
ATOM 690 O O . GLU A 1 81 ? -11.763 -1.425 -3.592 1.00 90.00 81 GLU A O 1
ATOM 695 N N . VAL A 1 82 ? -10.700 -0.347 -5.268 1.00 90.19 82 VAL A N 1
ATOM 696 C CA . VAL A 1 82 ? -10.337 0.843 -4.491 1.00 90.19 82 VAL A CA 1
ATOM 697 C C . VAL A 1 82 ? -11.583 1.489 -3.878 1.00 90.19 82 VAL A C 1
ATOM 699 O O . VAL A 1 82 ? -11.610 1.753 -2.676 1.00 90.19 82 VAL A O 1
ATOM 702 N N . LEU A 1 83 ? -12.648 1.672 -4.664 1.00 89.94 83 LEU A N 1
ATOM 703 C CA . LEU A 1 83 ? -13.916 2.230 -4.181 1.00 89.94 83 LEU A CA 1
ATOM 704 C C . LEU A 1 83 ? -14.564 1.356 -3.100 1.00 89.94 83 LEU A C 1
ATOM 706 O O . LEU A 1 83 ? -15.042 1.868 -2.083 1.00 89.94 83 LEU A O 1
ATOM 710 N N . SER A 1 84 ? -14.559 0.035 -3.289 1.00 91.88 84 SER A N 1
ATOM 711 C CA . SER A 1 84 ? -15.126 -0.900 -2.313 1.00 91.88 84 SER A CA 1
ATOM 712 C C . SER A 1 84 ? -14.382 -0.860 -0.973 1.00 91.88 84 SER A C 1
ATOM 714 O O . SER A 1 84 ? -15.003 -0.921 0.093 1.00 91.88 84 SER A O 1
ATOM 716 N N . ASN A 1 85 ? -13.061 -0.677 -1.014 1.00 90.88 85 ASN A N 1
ATOM 717 C CA . ASN A 1 85 ? -12.232 -0.615 0.181 1.00 90.88 85 ASN A CA 1
ATOM 718 C C . ASN A 1 85 ? -12.413 0.717 0.913 1.00 90.88 85 ASN A C 1
ATOM 720 O O . ASN A 1 85 ? -12.576 0.695 2.131 1.00 90.88 85 ASN A O 1
ATOM 724 N N . ILE A 1 86 ? -12.523 1.840 0.190 1.00 90.75 86 ILE A N 1
ATOM 725 C CA . ILE A 1 86 ? -12.865 3.150 0.776 1.00 90.75 86 ILE A CA 1
ATOM 726 C C . ILE A 1 86 ? -14.212 3.083 1.511 1.00 90.75 86 ILE A C 1
ATOM 728 O O . ILE A 1 86 ? -14.361 3.582 2.629 1.00 90.75 86 ILE A O 1
ATOM 732 N N . LYS A 1 87 ? -15.211 2.428 0.910 1.00 93.56 87 LYS A N 1
ATOM 733 C CA . LYS A 1 87 ? -16.509 2.233 1.564 1.00 93.56 87 LYS A CA 1
ATOM 734 C C . LYS A 1 87 ? -16.359 1.437 2.864 1.00 93.56 87 LYS A C 1
ATOM 736 O O . LYS A 1 87 ? -16.851 1.868 3.906 1.00 93.56 87 LYS A O 1
ATOM 741 N N . ARG A 1 88 ? -15.625 0.320 2.830 1.00 93.19 88 ARG A N 1
ATOM 742 C CA . ARG A 1 88 ? -15.394 -0.531 4.008 1.00 93.19 88 ARG A CA 1
ATOM 743 C C . ARG A 1 88 ? -14.646 0.204 5.123 1.00 93.19 88 ARG A C 1
ATOM 745 O O . ARG A 1 88 ? -14.991 0.036 6.295 1.00 93.19 88 ARG A O 1
ATOM 752 N N . THR A 1 89 ? -13.646 1.021 4.790 1.00 92.06 89 THR A N 1
ATOM 753 C CA . THR A 1 89 ? -12.914 1.813 5.790 1.00 92.06 89 THR A CA 1
ATOM 754 C C . THR A 1 89 ? -13.831 2.826 6.461 1.00 92.06 89 THR A C 1
ATOM 756 O O . THR A 1 89 ? -13.855 2.895 7.687 1.00 92.06 89 THR A O 1
ATOM 759 N N . ASN A 1 90 ? -14.659 3.533 5.688 1.00 93.62 90 ASN A N 1
ATOM 760 C CA . ASN A 1 90 ? -15.605 4.512 6.229 1.00 93.62 90 ASN A CA 1
ATOM 761 C C . ASN A 1 90 ? -16.641 3.856 7.151 1.00 93.62 90 ASN A C 1
ATOM 763 O O . ASN A 1 90 ? -16.899 4.354 8.246 1.00 93.62 90 ASN A O 1
ATOM 767 N N . GLU A 1 91 ? -17.190 2.706 6.755 1.00 95.31 91 GLU A N 1
ATOM 768 C CA . GLU A 1 91 ? -18.111 1.939 7.599 1.00 95.31 91 GLU A CA 1
ATOM 769 C C . GLU A 1 91 ? -17.451 1.481 8.904 1.00 95.31 91 GLU A C 1
ATOM 771 O O . GLU A 1 91 ? -18.070 1.530 9.966 1.00 95.31 91 GLU A O 1
ATOM 776 N N . THR A 1 92 ? -16.191 1.048 8.843 1.00 94.25 92 THR A N 1
ATOM 777 C CA . THR A 1 92 ? -15.439 0.610 10.028 1.00 94.25 92 THR A CA 1
ATOM 778 C C . THR A 1 92 ? -15.229 1.766 10.999 1.00 94.25 92 THR A C 1
ATOM 780 O O . THR A 1 92 ? -15.467 1.602 12.194 1.00 94.25 92 THR A O 1
ATOM 783 N N . VAL A 1 93 ? -14.866 2.947 10.488 1.00 95.69 93 VAL A N 1
ATOM 784 C CA . VAL A 1 93 ? -14.716 4.165 11.298 1.00 95.69 93 VAL A CA 1
ATOM 785 C C . VAL A 1 93 ? -16.042 4.539 11.963 1.00 95.69 93 VAL A C 1
ATOM 787 O O . VAL A 1 93 ? -16.077 4.759 13.169 1.00 95.69 93 VAL A O 1
ATOM 790 N N . GLN A 1 94 ? -17.154 4.520 11.222 1.00 95.25 94 GLN A N 1
ATOM 791 C CA . GLN A 1 94 ? -18.478 4.816 11.784 1.00 95.25 94 GLN A CA 1
ATOM 792 C C . GLN A 1 94 ? -18.888 3.827 12.881 1.00 95.25 94 GLN A C 1
ATOM 794 O O . GLN A 1 94 ? -19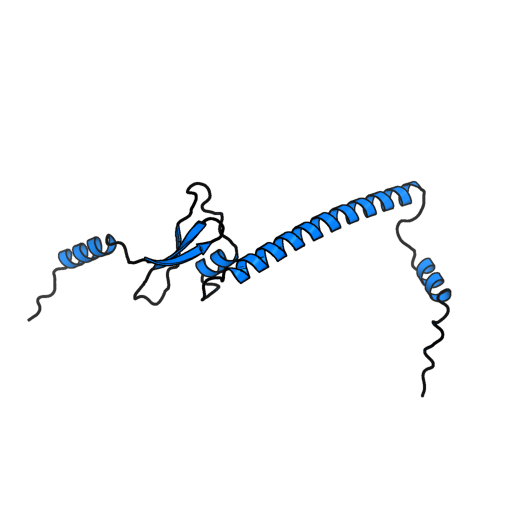.416 4.230 13.919 1.00 95.25 94 GLN A O 1
ATOM 799 N N . ARG A 1 95 ? -18.646 2.527 12.668 1.00 94.75 95 ARG A N 1
ATOM 800 C CA . ARG A 1 95 ? -18.910 1.489 13.675 1.00 94.75 95 ARG A CA 1
ATOM 801 C C . ARG A 1 95 ? -1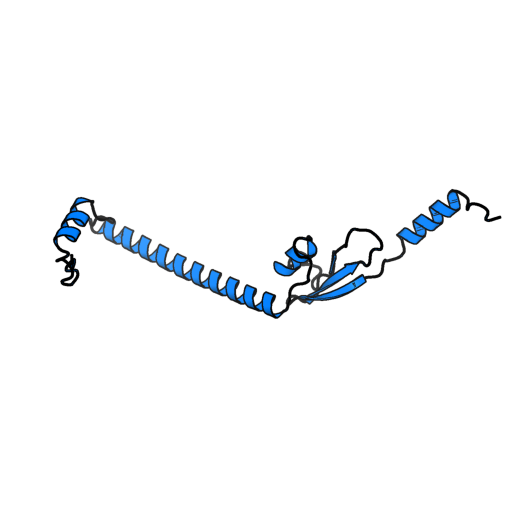8.060 1.705 14.921 1.00 94.75 95 ARG A C 1
ATOM 803 O O . ARG A 1 95 ? -18.590 1.612 16.022 1.00 94.75 95 ARG A O 1
ATOM 810 N N . PHE A 1 96 ? -16.780 2.028 14.747 1.00 94.62 96 PHE A N 1
ATOM 811 C CA . PHE A 1 96 ? -15.870 2.309 15.852 1.00 94.62 96 PHE A CA 1
ATOM 812 C C . PHE A 1 96 ? -16.355 3.499 16.688 1.00 94.62 96 PHE A C 1
ATOM 814 O O . PHE A 1 96 ? -16.558 3.345 17.888 1.00 94.62 96 PHE A O 1
ATOM 821 N N . SER A 1 97 ? -16.662 4.636 16.053 1.00 93.25 97 SER A N 1
ATOM 822 C CA . SER A 1 97 ? -17.194 5.814 16.751 1.00 93.25 97 SER A CA 1
ATOM 823 C C . SER A 1 97 ? -18.512 5.517 17.471 1.00 93.25 97 SER A C 1
ATOM 825 O O . SER A 1 97 ? -18.740 5.980 18.586 1.00 93.25 97 SER A O 1
ATOM 827 N N . ARG A 1 98 ? -19.394 4.709 16.866 1.00 91.00 98 ARG A N 1
ATOM 828 C CA . ARG A 1 98 ? -20.642 4.292 17.516 1.00 91.00 98 ARG A CA 1
ATOM 829 C C . ARG A 1 98 ? -20.374 3.448 18.761 1.00 91.00 98 ARG A C 1
ATOM 831 O O . ARG A 1 98 ? -20.988 3.718 19.792 1.00 91.00 98 ARG A O 1
ATOM 838 N N . ASN A 1 99 ? -19.488 2.461 18.671 1.00 88.94 99 ASN A N 1
ATOM 839 C CA . ASN A 1 99 ? -19.140 1.595 19.795 1.00 88.94 99 ASN A CA 1
ATOM 840 C C . ASN A 1 99 ? -18.510 2.403 20.935 1.00 88.94 99 ASN A C 1
ATOM 842 O O . ASN A 1 99 ? -18.952 2.275 22.067 1.00 88.94 99 ASN A O 1
ATOM 846 N N . GLU A 1 100 ? -17.602 3.332 20.625 1.00 89.12 100 GLU A N 1
ATOM 847 C CA . GLU A 1 100 ? -16.984 4.221 21.617 1.00 89.12 100 GLU A CA 1
ATOM 848 C C . GLU A 1 100 ? -18.038 5.022 22.402 1.00 89.12 100 GLU A C 1
ATOM 850 O O . GLU A 1 100 ? -18.012 5.067 23.631 1.00 89.12 100 GLU A O 1
ATOM 855 N N . THR A 1 101 ? -19.052 5.579 21.724 1.00 89.69 101 THR A N 1
ATOM 856 C CA . THR A 1 101 ? -20.149 6.268 22.431 1.00 89.69 101 THR A CA 1
ATOM 857 C C . THR A 1 101 ? -21.007 5.331 23.282 1.00 89.69 101 THR A C 1
ATOM 859 O O . THR A 1 101 ? -21.567 5.772 24.286 1.00 89.69 101 THR A O 1
ATOM 862 N N . GLN A 1 102 ? -21.154 4.060 22.890 1.00 87.19 102 GLN A N 1
ATOM 863 C CA . GLN A 1 102 ? -21.879 3.061 23.679 1.00 87.19 102 GLN A CA 1
ATOM 864 C C . GLN A 1 102 ? -21.079 2.659 24.915 1.00 87.19 102 GLN A C 1
ATOM 866 O O . GLN A 1 102 ? -21.647 2.633 26.003 1.00 87.19 102 GLN A O 1
ATOM 871 N N . ASP A 1 103 ? -19.775 2.442 24.773 1.00 87.56 103 ASP A N 1
ATOM 872 C CA . ASP A 1 103 ? -18.883 2.098 25.879 1.00 87.56 103 ASP A CA 1
ATOM 873 C C . ASP A 1 103 ? -18.850 3.219 26.927 1.00 87.56 103 ASP A C 1
ATOM 875 O O . ASP A 1 103 ? -19.037 2.965 28.118 1.00 87.56 103 ASP A O 1
ATOM 879 N N . VAL A 1 104 ? -18.757 4.482 26.491 1.00 88.94 104 VAL A N 1
ATOM 880 C CA . VAL A 1 104 ? -18.829 5.650 27.387 1.00 88.94 104 VAL A CA 1
ATOM 881 C C . VAL A 1 104 ? -20.168 5.715 28.132 1.00 88.94 104 VAL A C 1
ATOM 883 O O . VAL A 1 104 ? -20.196 5.989 29.336 1.00 88.94 104 VAL A O 1
ATOM 886 N N . LYS A 1 105 ? -21.289 5.440 27.447 1.00 86.56 105 LYS A N 1
ATOM 887 C CA . LYS A 1 105 ? -22.620 5.390 28.077 1.00 86.56 105 LYS A CA 1
ATOM 888 C C . LYS A 1 105 ? -22.697 4.273 29.115 1.00 86.56 105 LYS A C 1
ATOM 890 O O . LYS A 1 105 ? -23.070 4.549 30.254 1.00 86.56 105 LYS A O 1
ATOM 895 N N . LEU A 1 106 ? -22.266 3.061 28.770 1.00 81.75 106 LEU A N 1
ATOM 896 C CA . LEU A 1 106 ? -22.240 1.920 29.687 1.00 81.75 106 LEU A CA 1
ATOM 897 C C . LEU A 1 106 ? -21.378 2.204 30.922 1.00 81.75 106 LEU A C 1
ATOM 899 O O . LEU A 1 106 ? -21.763 1.865 32.039 1.00 81.75 106 LEU A O 1
ATOM 903 N N . ASP A 1 107 ? -20.231 2.859 30.758 1.00 81.50 107 ASP A N 1
ATOM 904 C CA . ASP A 1 107 ? -19.373 3.220 31.887 1.00 81.50 107 ASP A CA 1
ATOM 905 C C . ASP A 1 107 ? -19.991 4.305 32.775 1.00 81.50 107 ASP A C 1
ATOM 907 O O . ASP A 1 107 ? -19.847 4.255 34.001 1.00 81.50 107 ASP A O 1
ATOM 911 N N . SER A 1 108 ? -20.726 5.257 32.192 1.00 84.12 108 SER A N 1
ATOM 912 C CA . SER A 1 108 ? -21.500 6.232 32.965 1.00 84.12 108 SER A CA 1
ATOM 913 C C . SER A 1 108 ? -22.627 5.564 33.764 1.00 84.12 108 SER A C 1
ATOM 915 O O . SER A 1 108 ? -22.761 5.819 34.962 1.00 84.12 108 SER A O 1
ATOM 917 N N . GLU A 1 109 ? -23.354 4.620 33.160 1.00 82.50 109 GLU A N 1
ATOM 918 C CA . GLU A 1 109 ? -24.410 3.841 33.815 1.00 82.50 109 GLU A CA 1
ATOM 919 C C . GLU A 1 109 ? -23.849 2.986 34.955 1.00 82.50 109 GLU A C 1
ATOM 921 O O . GLU A 1 109 ? -24.374 3.023 36.070 1.00 82.50 109 GLU A O 1
ATOM 926 N N . LYS A 1 110 ? -22.730 2.278 34.734 1.00 80.81 110 LYS A N 1
ATOM 927 C CA . LYS A 1 110 ? -22.029 1.524 35.789 1.00 80.81 110 LYS A CA 1
ATOM 928 C C . LYS A 1 110 ? -21.683 2.420 36.977 1.00 80.81 110 LYS A C 1
ATOM 930 O O . LYS A 1 110 ? -21.924 2.027 38.119 1.00 80.81 110 LYS A O 1
ATOM 935 N N . LYS A 1 111 ? -21.151 3.626 36.735 1.00 80.19 111 LYS A N 1
ATOM 936 C CA . LYS A 1 111 ? -20.830 4.592 37.801 1.00 80.19 111 LYS A CA 1
ATOM 937 C C . LYS A 1 111 ? -22.079 5.027 38.569 1.00 80.19 111 LYS A C 1
ATOM 939 O O . LYS A 1 111 ? -22.038 5.059 39.798 1.00 80.19 111 LYS A O 1
ATOM 944 N N . MET A 1 112 ? -23.194 5.295 37.883 1.00 77.56 112 MET A N 1
ATOM 945 C CA . MET A 1 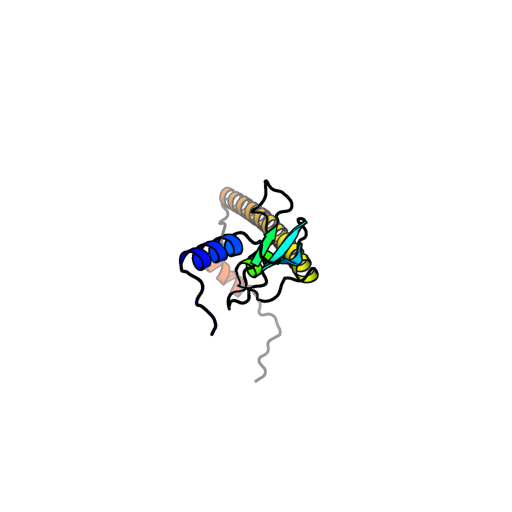112 ? -24.466 5.625 38.542 1.00 77.56 112 MET A CA 1
ATOM 946 C C . MET A 1 112 ? -25.014 4.454 39.370 1.00 77.56 112 MET A C 1
ATOM 948 O O . MET A 1 112 ? -25.456 4.656 40.501 1.00 77.56 112 MET A O 1
ATOM 952 N N . HIS A 1 113 ? -24.937 3.221 38.857 1.00 74.81 113 HIS A N 1
ATOM 953 C CA . HIS A 1 113 ? -25.337 2.024 39.599 1.00 74.81 113 HIS A CA 1
ATOM 954 C C . HIS A 1 113 ? -24.524 1.858 40.887 1.00 74.81 113 HIS A C 1
ATOM 956 O O . HIS A 1 113 ? -25.124 1.703 41.953 1.00 74.81 113 HIS A O 1
ATOM 962 N N . ILE A 1 114 ? -23.197 1.995 40.808 1.00 77.56 114 ILE A N 1
ATOM 963 C CA . ILE A 1 114 ? -22.296 1.932 41.968 1.00 77.56 114 ILE A CA 1
ATOM 964 C C . ILE A 1 114 ? -22.629 3.037 42.983 1.00 77.56 114 ILE A C 1
ATOM 966 O O . ILE A 1 114 ? -22.738 2.750 44.173 1.00 77.56 114 ILE A O 1
ATOM 970 N N . ALA A 1 115 ? -22.861 4.274 42.524 1.00 78.88 115 ALA A N 1
ATOM 971 C CA . ALA A 1 115 ? -23.242 5.395 43.388 1.00 78.88 115 ALA A CA 1
ATOM 972 C C . ALA A 1 115 ? -24.595 5.174 44.093 1.00 78.88 115 ALA A C 1
ATOM 974 O O . ALA A 1 115 ? -24.762 5.560 45.245 1.00 78.88 115 ALA A O 1
ATOM 975 N N . SER A 1 116 ? -25.543 4.496 43.436 1.00 78.94 116 SER A N 1
ATOM 976 C CA . SER A 1 116 ? -26.840 4.112 44.018 1.00 78.94 116 SER A CA 1
ATOM 977 C C . SER A 1 116 ? -26.781 2.895 44.962 1.00 78.94 116 SER A C 1
ATOM 979 O O . SER A 1 116 ? -27.821 2.414 45.409 1.00 78.94 116 SER A O 1
ATOM 981 N N . GLY A 1 117 ? -25.586 2.351 45.235 1.00 75.56 117 GLY A N 1
ATOM 982 C CA . GLY A 1 117 ? -25.382 1.157 46.066 1.00 75.56 117 GLY A CA 1
ATOM 983 C C . GLY A 1 117 ? -25.733 -0.169 45.376 1.00 75.56 117 GLY A C 1
ATOM 984 O O . GLY A 1 117 ? -25.628 -1.237 45.987 1.00 75.56 117 GLY A O 1
ATOM 985 N N . LYS A 1 118 ? -26.131 -0.133 44.097 1.00 73.19 118 LYS A N 1
ATOM 986 C CA . LYS A 1 118 ? -26.405 -1.324 43.284 1.00 73.19 118 LYS A CA 1
ATOM 987 C C . LYS A 1 118 ? -25.092 -1.877 42.732 1.00 73.19 118 LYS A C 1
ATOM 989 O O . LYS A 1 118 ? -24.226 -1.141 42.266 1.00 73.19 118 LYS A O 1
ATOM 994 N N . ARG A 1 119 ? -24.928 -3.200 42.777 1.00 72.94 119 ARG A N 1
ATOM 995 C CA . ARG A 1 119 ? -23.726 -3.851 42.237 1.00 72.94 119 ARG A CA 1
ATOM 996 C C . ARG A 1 119 ? -23.768 -3.828 40.701 1.00 72.94 119 ARG A C 1
ATOM 998 O O . ARG A 1 119 ? -24.831 -4.091 40.145 1.00 72.94 119 ARG A O 1
ATOM 1005 N N . PRO A 1 120 ? -22.639 -3.564 40.019 1.00 69.06 120 PRO A N 1
ATOM 1006 C CA . PRO A 1 120 ? -22.595 -3.465 38.558 1.00 69.06 120 PRO A CA 1
ATOM 1007 C C . PRO A 1 120 ? -22.688 -4.820 37.839 1.00 69.06 120 PRO A C 1
ATOM 1009 O O . PRO A 1 120 ? -22.995 -4.849 36.653 1.00 69.06 120 PRO A O 1
ATOM 1012 N N . TYR A 1 121 ? -22.440 -5.937 38.534 1.00 73.25 121 TYR A N 1
ATOM 1013 C CA . TYR A 1 121 ? -22.494 -7.282 37.956 1.00 73.25 121 TYR A CA 1
ATOM 1014 C C . TYR A 1 121 ? -23.279 -8.244 38.861 1.00 73.25 121 TYR A C 1
ATOM 1016 O O . TYR A 1 121 ? -23.166 -8.141 40.091 1.00 73.25 121 TYR A O 1
ATOM 1024 N N . PRO A 1 122 ? -24.056 -9.177 38.275 1.00 78.88 122 PRO A N 1
ATOM 1025 C CA . PRO A 1 122 ? -24.785 -10.192 39.029 1.00 78.88 122 PRO A CA 1
ATOM 1026 C C . PRO A 1 122 ? -23.818 -11.178 39.697 1.00 78.88 122 PRO A C 1
ATOM 1028 O O . PRO A 1 122 ? -22.777 -11.527 39.137 1.00 78.88 122 PRO A O 1
ATOM 1031 N N . LYS A 1 123 ? -24.156 -11.651 40.902 1.00 78.69 123 LYS A N 1
ATOM 1032 C CA . LYS A 1 123 ? -23.437 -12.754 41.552 1.00 78.69 123 LYS A CA 1
ATOM 1033 C C . LYS A 1 123 ? -23.862 -14.085 40.939 1.00 78.69 123 LYS A C 1
ATOM 1035 O O . LYS A 1 123 ? -24.974 -14.218 40.438 1.00 78.69 123 LYS A O 1
ATOM 1040 N N . LEU A 1 124 ? -23.005 -15.100 41.066 1.00 76.69 124 LEU A N 1
ATOM 1041 C CA . LEU A 1 124 ? -23.302 -16.457 40.594 1.00 76.69 124 LEU A CA 1
ATOM 1042 C C . LEU A 1 124 ? -24.670 -16.962 41.096 1.00 76.69 124 LEU A C 1
ATOM 1044 O O . LEU A 1 124 ? -25.460 -17.464 40.308 1.00 76.69 124 LEU A O 1
ATOM 1048 N N . LYS A 1 125 ? -25.001 -16.712 42.369 1.00 77.00 125 LYS A N 1
ATOM 1049 C CA . LYS A 1 125 ? -26.301 -17.076 42.962 1.00 77.00 125 LYS A CA 1
ATOM 1050 C C . LYS A 1 125 ? -27.503 -16.396 42.283 1.00 77.00 125 LYS A C 1
ATOM 1052 O O . LYS A 1 125 ? -28.559 -17.007 42.159 1.00 77.00 125 LYS A O 1
ATOM 1057 N N . ASP A 1 126 ? -27.336 -15.159 41.815 1.00 76.88 126 ASP A N 1
ATOM 1058 C CA . ASP A 1 126 ? -28.384 -14.401 41.115 1.00 76.88 126 ASP A CA 1
ATOM 1059 C C . ASP A 1 126 ? -28.630 -14.995 39.712 1.00 76.88 126 ASP A C 1
ATOM 1061 O O . ASP A 1 126 ? -29.759 -15.028 39.217 1.00 76.88 126 ASP A O 1
ATOM 1065 N N . LEU A 1 127 ? -27.567 -15.506 39.076 1.00 75.06 127 LEU A N 1
ATOM 1066 C CA . LEU A 1 127 ? -27.641 -16.222 37.800 1.00 75.06 127 LEU A CA 1
ATOM 1067 C C . LEU A 1 127 ? -28.295 -17.601 37.967 1.00 75.06 127 LEU A C 1
ATOM 1069 O O . LEU A 1 127 ? -29.109 -17.987 37.131 1.00 75.06 127 LEU A O 1
ATOM 1073 N N . GLU A 1 128 ? -27.997 -18.313 39.056 1.00 71.12 128 GLU A N 1
ATOM 1074 C CA . GLU A 1 128 ? -28.605 -19.610 39.391 1.00 71.12 128 GLU A CA 1
ATOM 1075 C C . GLU A 1 128 ? -30.116 -19.491 39.658 1.00 71.12 128 GLU A C 1
ATOM 1077 O O . GLU A 1 128 ? -30.900 -20.278 39.124 1.00 71.12 128 GLU A O 1
ATOM 1082 N N . GLN A 1 129 ? -30.557 -18.462 40.392 1.00 66.44 129 GLN A N 1
ATOM 1083 C CA . GLN A 1 129 ? -31.987 -18.175 40.590 1.00 66.44 129 GLN A CA 1
ATOM 1084 C C . GLN A 1 129 ? -32.715 -17.845 39.278 1.00 66.44 129 GLN A C 1
ATOM 1086 O O . GLN A 1 129 ? -33.871 -18.229 39.101 1.00 66.44 129 GLN A O 1
ATOM 1091 N N . ASN A 1 130 ? -32.042 -17.180 38.333 1.00 58.06 130 ASN A N 1
ATOM 1092 C CA . ASN A 1 130 ? -32.594 -16.886 37.009 1.00 58.06 130 ASN A CA 1
ATOM 1093 C C . ASN A 1 130 ? -32.717 -18.154 36.139 1.00 58.06 130 ASN A C 1
ATOM 1095 O O . ASN A 1 130 ? -33.645 -18.293 35.350 1.00 58.06 130 ASN A O 1
ATOM 1099 N N . VAL A 1 131 ? -31.820 -19.131 36.297 1.00 61.62 131 VAL A N 1
ATOM 1100 C CA . VAL A 1 131 ? -31.951 -20.435 35.622 1.00 61.62 131 VAL A CA 1
ATOM 1101 C C . VAL A 1 131 ? -33.139 -21.231 36.176 1.00 61.62 131 VAL A C 1
ATOM 1103 O O . VAL A 1 131 ? -33.846 -21.861 35.396 1.00 61.62 131 VAL A O 1
ATOM 1106 N N . GLN A 1 132 ? -33.420 -21.151 37.482 1.00 56.91 132 GLN A N 1
ATOM 1107 C CA . GLN A 1 132 ? -34.597 -21.796 38.086 1.00 56.91 132 GLN A CA 1
ATOM 1108 C C . GLN A 1 132 ? -35.931 -21.120 37.721 1.00 56.91 132 GLN A C 1
ATOM 1110 O O . GLN A 1 132 ? -36.964 -21.786 37.689 1.00 56.91 132 GLN A O 1
ATOM 1115 N N . SER A 1 133 ? -35.929 -19.813 37.436 1.00 54.28 133 SER A N 1
ATOM 1116 C CA . SER A 1 133 ? -37.131 -19.061 37.043 1.00 54.28 133 SER A CA 1
ATOM 1117 C C . SER A 1 133 ? -37.429 -19.103 35.542 1.00 54.28 133 SER A C 1
ATOM 1119 O O . SER A 1 133 ? -38.567 -18.836 35.140 1.00 54.28 133 SER A O 1
ATOM 1121 N N . ARG A 1 134 ? -36.454 -19.498 34.709 1.00 55.16 134 ARG A N 1
ATOM 1122 C CA . ARG A 1 134 ? -36.707 -19.935 33.333 1.00 55.16 134 ARG A CA 1
ATOM 1123 C C . ARG A 1 134 ? -37.512 -21.230 33.383 1.00 55.16 134 ARG A C 1
ATOM 1125 O O . ARG A 1 134 ? -36.964 -22.322 33.268 1.00 55.16 134 ARG A O 1
ATOM 1132 N N . LYS A 1 135 ? -38.835 -21.105 33.534 1.00 57.06 135 LYS A N 1
ATOM 1133 C CA . LYS A 1 135 ? -39.773 -22.171 33.175 1.00 57.06 135 LYS A CA 1
ATOM 1134 C C . LYS A 1 135 ? -39.328 -22.700 31.817 1.00 57.06 135 LYS A C 1
ATOM 1136 O O . LYS A 1 135 ? -39.168 -21.909 30.885 1.00 57.06 135 LYS A O 1
ATOM 1141 N N . CYS A 1 136 ? -39.056 -24.003 31.749 1.00 50.91 136 CYS A N 1
ATOM 1142 C CA . CYS A 1 136 ? -38.699 -24.685 30.516 1.00 50.91 136 CYS A CA 1
ATOM 1143 C C . CYS A 1 136 ? -39.618 -24.178 29.404 1.00 50.91 136 CYS A C 1
ATOM 1145 O O . CYS A 1 136 ? -40.835 -24.174 29.585 1.00 50.91 136 CYS A O 1
ATOM 1147 N N . ILE A 1 137 ? -39.042 -23.715 28.291 1.00 54.72 137 ILE A N 1
ATOM 1148 C CA . ILE A 1 137 ? -39.814 -23.417 27.083 1.00 54.72 137 ILE A CA 1
ATOM 1149 C C . ILE A 1 137 ? -40.629 -24.689 26.794 1.00 54.72 137 ILE A C 1
ATOM 1151 O O . ILE A 1 137 ? -40.014 -25.738 26.579 1.00 54.72 137 ILE A O 1
ATOM 1155 N N . PRO A 1 138 ? -41.971 -24.654 26.871 1.00 51.97 138 PRO A N 1
ATOM 1156 C CA . PRO A 1 138 ? -42.776 -25.846 26.668 1.00 51.97 138 PRO A CA 1
ATOM 1157 C C . PRO A 1 138 ? -42.687 -26.189 25.181 1.00 51.97 138 PRO A C 1
ATOM 1159 O O . PRO A 1 138 ? -43.236 -25.469 24.352 1.00 51.97 138 PRO A O 1
ATOM 1162 N N . GLY A 1 139 ? -41.928 -27.227 24.822 1.00 52.75 139 GLY A N 1
ATOM 1163 C CA . GLY A 1 139 ? -41.819 -27.611 23.413 1.00 52.75 139 GLY A CA 1
ATOM 1164 C C . GLY A 1 139 ? -40.717 -28.584 23.006 1.00 52.75 139 GLY A C 1
ATOM 1165 O O . GLY A 1 139 ? -40.747 -29.032 21.867 1.00 52.75 139 GLY A O 1
ATOM 1166 N N . TYR A 1 140 ? -39.770 -28.955 23.871 1.00 53.12 140 TYR A N 1
ATOM 1167 C CA . TYR A 1 140 ? -38.814 -30.023 23.547 1.00 53.12 140 TYR A CA 1
ATOM 1168 C C . TYR A 1 140 ? -39.158 -31.312 24.302 1.00 53.12 140 TYR A C 1
ATOM 1170 O O . TYR A 1 140 ? -38.482 -31.737 25.234 1.00 53.12 140 TYR A O 1
ATOM 1178 N N . GLU A 1 141 ? -40.250 -31.954 23.890 1.00 50.53 141 GLU A N 1
ATOM 1179 C CA . GLU A 1 141 ? -40.422 -33.381 24.156 1.00 50.53 141 GLU A CA 1
ATOM 1180 C C . GLU A 1 141 ? -39.379 -34.144 23.332 1.00 50.53 141 GLU A C 1
ATOM 1182 O O . GLU A 1 141 ? -39.424 -34.167 22.100 1.00 50.53 141 GLU A O 1
ATOM 1187 N N . ASN A 1 142 ? -38.417 -34.762 24.016 1.00 55.38 142 ASN A N 1
ATOM 1188 C CA . ASN A 1 142 ? -37.520 -35.736 23.407 1.00 55.38 142 ASN A CA 1
ATOM 1189 C C . ASN A 1 142 ? -38.352 -36.952 22.978 1.00 55.38 142 ASN A C 1
ATOM 1191 O O . ASN A 1 142 ? -38.664 -37.813 23.802 1.00 55.38 142 ASN A O 1
ATOM 1195 N N . LYS A 1 143 ? -38.714 -37.025 21.694 1.00 49.09 143 LYS A N 1
ATOM 1196 C CA . LYS A 1 143 ? -39.242 -38.253 21.096 1.00 49.09 143 LYS A CA 1
ATOM 1197 C C . LYS A 1 143 ? -38.093 -39.261 21.006 1.00 49.09 143 LYS A C 1
ATOM 1199 O O . LYS A 1 143 ? -37.155 -39.055 20.238 1.00 49.09 143 LYS A O 1
ATOM 1204 N N . ARG A 1 144 ? -38.144 -40.275 21.872 1.00 50.41 144 ARG A N 1
ATOM 1205 C CA . ARG A 1 144 ? -37.391 -41.526 21.719 1.00 50.41 144 ARG A CA 1
ATOM 1206 C C . ARG A 1 144 ? -37.952 -42.339 20.564 1.00 50.41 144 ARG A C 1
ATOM 1208 O O . ARG A 1 144 ? -39.180 -42.246 20.344 1.00 50.41 144 ARG A O 1
#

Foldseek 3Di:
DDDDDDPVVVVVVVVVVVVDDADWAWDDADPQGKTKIWGDDPDPDIQIDIDHPDPVPVVPDDPQVVCVNVVVDVDRDDPVRSVVVVVVVVVVVVVVVVVVVVVVVLVVVCVVCVVVVHHSDDDPVRVVVVVVVPPPPPDDDPDD